Protein 3O27 (pdb70)

Secondary structure (DSSP, 8-state):
------EE--EE----EEEEE-HHHHHHTT--TT--EEEEEEEETTEEEEEEEE-GGG--/-------B--B--EEEEE-HHHHHHTT--TT--EEEEEEEETTEEEEEEEE-SS---

Organism: Saccharolobus islandicus (NCBI:txid43080)

Sequence (117 aa):
GIRKLVVLNPRAYHTTFYLLIPKDIAEALDIKPDDTFILNMEQKDGDIVLSYKRVKELKIGIRKLVVLNPRATFYLLIPKDIAEALDIKPDDTFILNMEQKDGDIVLSYKRVKELKI

Solvent-accessible surface area: 8340 Å² total; per-residue (Å²): 136,165,184,207,73,43,49,20,62,8,151,50,206,234,75,50,18,24,0,44,1,14,171,102,19,10,139,81,40,79,8,96,73,68,2,3,0,34,19,74,115,94,107,113,121,54,17,28,12,0,8,0,48,32,30,159,156,61,71,214,139,168,193,197,91,77,58,10,68,4,140,96,105,47,31,0,53,1,17,173,107,28,10,138,73,36,80,13,96,74,104,18,12,0,15,6,44,100,91,132,120,117,79,30,8,10,0,6,0,41,45,27,154,169,88,171,158

Structure (mmCIF, N/CA/C/O backbone):
data_3O27
#
_entry.id   3O27
#
_cell.length_a   107.720
_cell.length_b   107.720
_cell.length_c   107.720
_cell.angle_alpha   90.00
_cell.angle_beta   90.00
_cell.angle_gamma   90.00
#
_symmetry.space_group_name_H-M   'I 2 3'
#
loop_
_entity.id
_entity.type
_entity.pdbx_description
1 polymer 'Putative uncharacterized protein'
2 water water
#
loop_
_atom_site.group_PDB
_atom_site.id
_atom_site.type_symbol
_atom_site.label_atom_id
_atom_site.label_alt_id
_atom_site.label_comp_id
_atom_site.label_asym_id
_atom_site.label_entity_id
_atom_site.label_seq_id
_atom_site.pdbx_PDB_ins_code
_atom_site.Cartn_x
_atom_site.Cartn_y
_atom_site.Cartn_z
_atom_site.occupancy
_atom_site.B_iso_or_equiv
_atom_site.auth_seq_id
_atom_site.auth_comp_id
_atom_site.auth_asym_id
_atom_site.auth_atom_id
_atom_site.pdbx_PDB_model_num
ATOM 1 N N . GLY A 1 4 ? 31.966 -3.385 21.139 1.00 41.17 4 GLY A N 1
ATOM 2 C CA . GLY A 1 4 ? 33.118 -4.083 21.812 1.00 41.60 4 GLY A CA 1
ATOM 3 C C . GLY A 1 4 ? 34.207 -3.156 22.343 1.00 40.26 4 GLY A C 1
ATOM 4 O O . GLY A 1 4 ? 35.373 -3.532 22.507 1.00 41.41 4 GLY A O 1
ATOM 5 N N . ILE A 1 5 ? 33.830 -1.920 22.615 1.00 39.16 5 ILE A N 1
ATOM 6 C CA . ILE A 1 5 ? 34.794 -0.959 23.114 1.00 39.11 5 ILE A CA 1
ATOM 7 C C . ILE A 1 5 ? 34.109 0.121 23.947 1.00 39.18 5 ILE A C 1
ATOM 8 O O . ILE A 1 5 ? 32.947 0.447 23.706 1.00 40.79 5 ILE A O 1
ATOM 13 N N . ARG A 1 6 ? 34.836 0.648 24.931 1.00 37.41 6 ARG A N 1
ATOM 14 C CA . ARG A 1 6 ? 34.354 1.704 25.819 1.00 37.07 6 ARG A CA 1
ATOM 15 C C . ARG A 1 6 ? 35.513 2.496 26.392 1.00 36.78 6 ARG A C 1
ATOM 16 O O . ARG A 1 6 ? 36.621 1.985 26.555 1.00 37.42 6 ARG A O 1
ATOM 24 N N . LYS A 1 7 ? 35.262 3.764 26.668 1.00 37.02 7 LYS A N 1
ATOM 25 C CA . LYS A 1 7 ? 36.286 4.608 27.238 1.00 37.91 7 LYS A CA 1
ATOM 26 C C . LYS A 1 7 ? 36.130 4.544 28.745 1.00 37.38 7 LYS A C 1
ATOM 27 O O . LYS A 1 7 ? 35.013 4.499 29.268 1.00 37.19 7 LYS A O 1
ATOM 33 N N . LEU A 1 8 ? 37.264 4.511 29.433 1.00 36.69 8 LEU A N 1
ATOM 34 C CA . LEU A 1 8 ? 37.302 4.445 30.883 1.00 35.79 8 LEU A CA 1
ATOM 35 C C . LEU A 1 8 ? 38.269 5.504 31.362 1.00 35.33 8 LEU A C 1
ATOM 36 O O . LEU A 1 8 ? 39.365 5.642 30.828 1.00 36.17 8 LEU A O 1
ATOM 41 N N . VAL A 1 9 ? 37.877 6.261 32.370 1.00 35.49 9 VAL A N 1
ATOM 42 C CA . VAL A 1 9 ? 38.758 7.304 32.856 1.00 36.44 9 VAL A CA 1
ATOM 43 C C . VAL A 1 9 ? 39.510 6.884 34.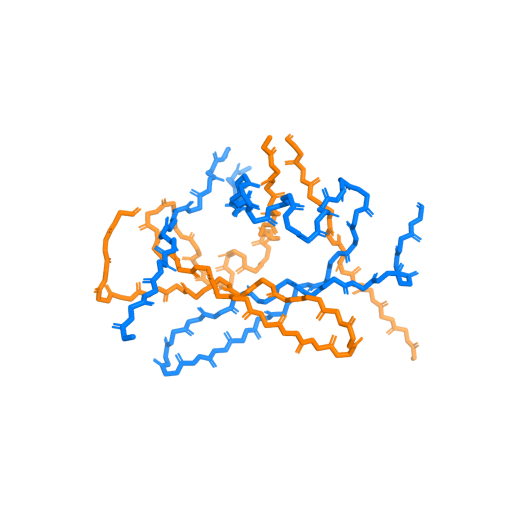107 1.00 37.84 9 VAL A C 1
ATOM 44 O O . VAL A 1 9 ? 38.932 6.339 35.047 1.00 37.08 9 VAL A O 1
ATOM 48 N N . VAL A 1 10 ? 40.812 7.133 34.105 1.00 39.51 10 VAL A N 1
ATOM 49 C CA . VAL A 1 10 ? 41.647 6.777 35.240 1.00 42.15 10 VAL A CA 1
ATOM 50 C C . VAL A 1 10 ? 41.988 8.053 35.986 1.00 42.41 10 VAL A C 1
ATOM 51 O O . VAL A 1 10 ? 42.125 9.105 35.368 1.00 44.26 10 VAL A O 1
ATOM 55 N N . LEU A 1 11 ? 42.139 7.970 37.305 1.00 41.24 11 LEU A N 1
ATOM 56 C CA . LEU A 1 11 ? 42.426 9.172 38.084 1.00 41.49 11 LEU A CA 1
ATOM 57 C C . LEU A 1 11 ? 43.342 8.965 39.267 1.00 42.06 11 LEU A C 1
ATOM 58 O O . LEU A 1 11 ? 43.652 7.845 39.641 1.00 43.92 11 LEU A O 1
ATOM 63 N N . ASN A 1 12 ? 43.744 10.081 39.860 1.00 42.73 12 ASN A N 1
ATOM 64 C CA . ASN A 1 12 ? 44.563 10.097 41.055 1.00 43.03 12 ASN A CA 1
ATOM 65 C C . ASN A 1 12 ? 43.865 11.094 41.950 1.00 43.05 12 ASN A C 1
ATOM 66 O O . ASN A 1 12 ? 43.279 12.063 41.470 1.00 43.16 12 ASN A O 1
ATOM 71 N N . PRO A 1 13 ? 43.898 10.868 43.264 1.00 42.71 13 PRO A N 1
ATOM 72 C CA . PRO A 1 13 ? 43.233 11.828 44.144 1.00 42.39 13 PRO A CA 1
ATOM 73 C C . PRO A 1 13 ? 43.951 13.171 44.028 1.00 42.47 13 PRO A C 1
ATOM 74 O O . PRO A 1 13 ? 45.137 13.211 43.726 1.00 42.40 13 PRO A O 1
ATOM 78 N N . ARG A 1 14 ? 43.234 14.264 44.256 1.00 43.68 14 ARG A N 1
ATOM 79 C CA . ARG A 1 14 ? 43.819 15.599 44.184 1.00 43.75 14 ARG A CA 1
ATOM 80 C C . ARG A 1 14 ? 44.100 16.031 45.625 1.00 44.86 14 ARG A C 1
ATOM 81 O O . ARG A 1 14 ? 43.174 16.218 46.406 1.00 46.52 14 ARG A O 1
ATOM 89 N N . ALA A 1 15 ? 45.370 16.168 45.990 1.00 45.99 15 ALA A N 1
ATOM 90 C CA . ALA A 1 15 ? 45.717 16.590 47.346 1.00 47.65 15 ALA A CA 1
ATOM 91 C C . ALA A 1 15 ? 45.839 18.105 47.453 1.00 49.97 15 ALA A C 1
ATOM 92 O O . ALA A 1 15 ? 46.039 18.797 46.457 1.00 51.29 15 ALA A O 1
ATOM 94 N N . TYR A 1 16 ? 45.700 18.615 48.671 1.00 52.20 16 TYR A N 1
ATOM 95 C CA . TYR A 1 16 ? 45.829 20.045 48.940 1.00 53.53 16 TYR A CA 1
ATOM 96 C C . TYR A 1 16 ? 46.458 20.154 50.316 1.00 54.45 16 TYR A C 1
ATOM 97 O O . TYR A 1 16 ? 46.557 19.151 51.020 1.00 56.51 16 TYR A O 1
ATOM 106 N N . HIS A 1 22 ? 46.019 19.394 57.534 1.00 64.60 22 HIS A N 1
ATOM 107 C CA . HIS A 1 22 ? 46.711 18.227 57.001 1.00 64.91 22 HIS A CA 1
ATOM 108 C C . HIS A 1 22 ? 46.460 18.116 55.502 1.00 65.41 22 HIS A C 1
ATOM 109 O O . HIS A 1 22 ? 46.352 19.134 54.814 1.00 66.21 22 HIS A O 1
ATOM 116 N N . THR A 1 23 ? 46.368 16.892 54.988 1.00 64.49 23 THR A N 1
ATOM 117 C CA . THR A 1 23 ? 46.136 16.714 53.557 1.00 63.28 23 THR A CA 1
ATOM 118 C C . THR A 1 23 ? 44.722 16.284 53.207 1.00 61.19 23 THR A C 1
ATOM 119 O O . THR A 1 23 ? 44.233 15.253 53.662 1.00 61.18 23 THR A O 1
ATOM 123 N N . THR A 1 24 ? 44.079 17.093 52.377 1.00 58.59 24 THR A N 1
ATOM 124 C CA . THR A 1 24 ? 42.720 16.842 51.938 1.00 54.97 24 THR A CA 1
ATOM 125 C C . THR A 1 24 ? 42.734 16.239 50.543 1.00 53.09 24 THR A C 1
ATOM 126 O O . THR A 1 24 ? 43.498 16.668 49.678 1.00 52.99 24 THR A O 1
ATOM 130 N N . PHE A 1 25 ? 41.886 15.244 50.324 1.00 49.70 25 PHE A N 1
ATOM 131 C CA . PHE A 1 25 ? 41.836 14.606 49.031 1.00 47.56 25 PHE A CA 1
ATOM 132 C C . PHE A 1 25 ? 40.499 14.774 48.342 1.00 45.99 25 PHE A C 1
ATOM 133 O O . PHE A 1 25 ? 39.444 14.787 48.978 1.00 46.44 25 PHE A O 1
ATOM 141 N N . TYR A 1 26 ? 40.565 14.901 47.023 1.00 43.71 26 TYR A N 1
ATOM 142 C CA . TYR A 1 26 ? 39.384 15.063 46.205 1.00 41.83 26 TYR A CA 1
ATOM 143 C C . TYR A 1 26 ? 39.439 14.137 45.007 1.00 41.89 26 TYR A C 1
ATOM 144 O O . TYR A 1 26 ? 40.481 13.582 44.682 1.00 41.99 26 TYR A O 1
ATOM 153 N N . LEU A 1 27 ? 38.302 13.975 44.348 1.00 39.45 27 LEU A N 1
ATOM 154 C CA . LEU A 1 27 ? 38.211 13.118 43.184 1.00 37.64 27 LEU A CA 1
ATOM 155 C C . LEU A 1 27 ? 37.495 13.929 42.146 1.00 39.05 27 LEU A C 1
ATOM 156 O O . LEU A 1 27 ? 36.428 14.469 42.405 1.00 40.22 27 LEU A O 1
ATOM 161 N N . LEU A 1 28 ? 38.117 14.044 40.981 1.00 39.24 28 LEU A N 1
ATOM 162 C CA . LEU A 1 28 ? 37.565 14.806 39.886 1.00 37.78 28 LEU A CA 1
ATOM 163 C C . LEU A 1 28 ? 36.321 14.175 39.295 1.00 38.63 28 LEU A C 1
ATOM 164 O O . LEU A 1 28 ? 36.139 12.954 39.317 1.00 37.86 28 LEU A O 1
ATOM 169 N N . ILE A 1 29 ? 35.455 15.039 38.788 1.00 38.02 29 ILE A N 1
ATOM 170 C CA . ILE A 1 29 ? 34.253 14.615 38.110 1.00 39.10 29 ILE A CA 1
ATOM 171 C C . ILE A 1 29 ? 34.530 15.120 36.690 1.00 41.35 29 ILE A C 1
ATOM 172 O O . ILE A 1 29 ? 34.486 16.324 36.426 1.00 42.69 29 ILE A O 1
ATOM 177 N N . PRO A 1 30 ? 34.851 14.208 35.765 1.00 42.03 30 PRO A N 1
ATOM 178 C CA . PRO A 1 30 ? 35.145 14.529 34.369 1.00 41.78 30 PRO A CA 1
ATOM 179 C C . PRO A 1 30 ? 34.204 15.560 33.741 1.00 42.36 30 PRO A C 1
ATOM 180 O O . PRO A 1 30 ? 32.979 15.514 33.916 1.00 42.22 30 PRO A O 1
ATOM 184 N N . LYS A 1 31 ? 34.807 16.489 33.007 1.00 43.40 31 LYS A N 1
ATOM 185 C CA . LYS A 1 31 ? 34.093 17.552 32.316 1.00 44.07 31 LYS A CA 1
ATOM 186 C C . LYS A 1 31 ? 32.872 16.979 31.607 1.00 45.27 31 LYS A C 1
ATOM 187 O O . LYS A 1 31 ? 31.738 17.212 32.021 1.00 45.68 31 LYS A O 1
ATOM 193 N N . ASP A 1 32 ? 33.118 16.215 30.549 1.00 46.54 32 ASP A N 1
ATOM 194 C CA . ASP A 1 32 ? 32.057 15.616 29.750 1.00 48.14 32 ASP A CA 1
ATOM 195 C C . ASP A 1 32 ? 30.993 14.906 30.571 1.00 48.82 32 ASP A C 1
ATOM 196 O O . ASP A 1 32 ? 29.801 15.016 30.281 1.00 49.45 32 ASP A O 1
ATOM 201 N N . ILE A 1 33 ? 31.414 14.176 31.595 1.00 47.99 33 ILE A N 1
ATOM 202 C CA . ILE A 1 33 ? 30.457 13.453 32.420 1.00 47.27 33 ILE A CA 1
ATOM 203 C C . ILE A 1 33 ? 29.588 14.403 33.229 1.00 46.88 33 ILE A C 1
ATOM 204 O O . ILE A 1 33 ? 28.374 14.226 33.322 1.00 46.28 33 ILE A O 1
ATOM 209 N N . ALA A 1 34 ? 30.209 15.425 33.800 1.00 47.08 34 ALA A N 1
ATOM 210 C CA . ALA A 1 34 ? 29.470 16.386 34.599 1.00 48.14 34 ALA A CA 1
ATOM 211 C C . ALA A 1 34 ? 28.368 17.023 33.771 1.00 49.62 34 ALA A C 1
ATOM 212 O O . ALA A 1 34 ? 27.305 17.366 34.288 1.00 49.95 34 ALA A O 1
ATOM 214 N N . GLU A 1 35 ? 28.622 17.175 32.477 1.00 51.77 35 GLU A N 1
ATOM 215 C CA . GLU A 1 35 ? 27.653 17.786 31.578 1.00 52.92 35 GLU A CA 1
ATOM 216 C C . GLU A 1 35 ? 26.505 16.826 31.273 1.00 53.96 35 GLU A C 1
ATOM 217 O O . GLU A 1 35 ? 25.351 17.231 31.136 1.00 53.84 35 GLU A O 1
ATOM 223 N N . ALA A 1 36 ? 26.824 15.545 31.185 1.00 55.28 36 ALA A N 1
ATOM 224 C CA . ALA A 1 36 ? 25.815 14.548 30.886 1.00 57.34 36 ALA A CA 1
ATOM 225 C C . ALA A 1 36 ? 24.765 14.437 31.985 1.00 59.55 36 ALA A C 1
ATOM 226 O O . ALA A 1 36 ? 23.562 14.421 31.715 1.00 60.83 36 ALA A O 1
ATOM 228 N N . LEU A 1 37 ? 25.227 14.356 33.227 1.00 60.62 37 LEU A N 1
ATOM 229 C CA . LEU A 1 37 ? 24.331 14.219 34.364 1.00 61.25 37 LEU A CA 1
ATOM 230 C C . LEU A 1 37 ? 24.016 15.587 34.961 1.00 61.65 37 LEU A C 1
ATOM 231 O O . LEU A 1 37 ? 23.434 15.698 36.043 1.00 61.51 37 LEU A O 1
ATOM 236 N N . ASP A 1 38 ? 24.398 16.625 34.229 1.00 61.45 38 ASP A N 1
ATOM 237 C CA . ASP A 1 38 ? 24.203 17.998 34.667 1.00 61.29 38 ASP A CA 1
ATOM 238 C C . ASP A 1 38 ? 24.437 18.106 36.162 1.00 59.66 38 ASP A C 1
ATOM 239 O O . ASP A 1 38 ? 23.505 18.261 36.946 1.00 59.60 38 ASP A O 1
ATOM 244 N N . ILE A 1 39 ? 25.702 17.989 36.541 1.00 58.03 39 ILE A N 1
ATOM 245 C CA . ILE A 1 39 ? 26.098 18.095 37.930 1.00 56.47 39 ILE A CA 1
ATOM 246 C C . ILE A 1 39 ? 26.143 19.567 38.284 1.00 55.17 39 ILE A C 1
ATOM 247 O O . ILE A 1 39 ? 26.802 20.354 37.616 1.00 56.57 39 ILE A O 1
ATOM 252 N N . LYS A 1 40 ? 25.429 19.932 39.337 1.00 54.00 40 LYS A N 1
ATOM 253 C CA . LYS A 1 40 ? 25.403 21.303 39.806 1.00 51.69 40 LYS A CA 1
ATOM 254 C C . LYS A 1 40 ? 26.073 21.273 41.174 1.00 51.53 40 LYS A C 1
ATOM 255 O O . LYS A 1 40 ? 25.893 20.332 41.943 1.00 49.58 40 LYS A O 1
ATOM 261 N N . PRO A 1 41 ? 26.858 22.306 41.493 1.00 52.96 41 PRO A N 1
ATOM 262 C CA . PRO A 1 41 ? 27.575 22.422 42.768 1.00 53.92 41 PRO A CA 1
ATOM 263 C C . PRO A 1 41 ? 26.687 22.251 43.992 1.00 53.98 41 PRO A C 1
ATOM 264 O O . PRO A 1 41 ? 27.174 22.008 45.096 1.00 54.89 41 PRO A O 1
ATOM 268 N N . ASP A 1 42 ? 25.383 22.387 43.801 1.00 53.61 42 ASP A N 1
ATOM 269 C CA . ASP A 1 42 ? 24.462 22.228 44.912 1.00 54.43 42 ASP A CA 1
ATOM 270 C C . ASP A 1 42 ? 23.957 20.783 44.975 1.00 53.55 42 ASP A C 1
ATOM 271 O O . ASP A 1 42 ? 23.154 20.427 45.841 1.00 53.20 42 ASP A O 1
ATOM 276 N N . ASP A 1 43 ? 24.432 19.943 44.059 1.00 51.83 43 ASP A N 1
ATOM 277 C CA . ASP A 1 43 ? 24.012 18.552 44.073 1.00 50.04 43 ASP A CA 1
ATOM 278 C C . ASP A 1 43 ? 24.462 17.946 45.386 1.00 48.52 43 ASP A C 1
ATOM 279 O O . ASP A 1 43 ? 25.529 18.272 45.899 1.00 49.68 43 ASP A O 1
ATOM 284 N N . THR A 1 44 ? 23.639 17.065 45.931 1.00 46.45 44 THR A N 1
ATOM 285 C CA . THR A 1 44 ? 23.929 16.444 47.208 1.00 44.26 44 THR A CA 1
ATOM 286 C C . THR A 1 44 ? 24.249 14.960 47.073 1.00 41.69 44 THR A C 1
ATOM 287 O O . THR A 1 44 ? 23.460 14.188 46.526 1.00 40.74 44 THR A O 1
ATOM 291 N N . PHE A 1 45 ? 25.404 14.557 47.585 1.00 39.43 45 PHE A N 1
ATOM 292 C CA . PHE A 1 45 ? 25.798 13.157 47.504 1.00 38.31 45 PHE A CA 1
ATOM 293 C C . PHE A 1 45 ? 26.129 12.546 48.843 1.00 37.11 45 PHE A C 1
ATOM 294 O O . PHE A 1 45 ? 26.690 13.214 49.709 1.00 37.55 45 PHE A O 1
ATOM 302 N N . ILE A 1 46 ? 25.786 11.271 49.008 1.00 34.46 46 ILE A N 1
ATOM 303 C CA . ILE A 1 46 ? 26.159 10.556 50.222 1.00 35.36 46 ILE A CA 1
ATOM 304 C C . ILE A 1 46 ? 27.184 9.535 49.738 1.00 33.06 46 ILE A C 1
ATOM 305 O O . ILE A 1 46 ? 27.014 8.923 48.688 1.00 30.81 46 ILE A O 1
ATOM 310 N N . LEU A 1 47 ? 28.260 9.380 50.494 1.00 32.44 47 LEU A N 1
ATOM 311 C CA . LEU A 1 47 ? 29.324 8.473 50.124 1.00 31.54 47 LEU A CA 1
ATOM 312 C C . LEU A 1 47 ? 29.300 7.191 50.907 1.00 30.93 47 LEU A C 1
ATOM 313 O O . LEU A 1 47 ? 29.143 7.205 52.117 1.00 32.54 47 LEU A O 1
ATOM 318 N N . ASN A 1 48 ? 29.444 6.072 50.211 1.00 33.05 48 ASN A N 1
ATOM 319 C CA . ASN A 1 48 ? 29.475 4.781 50.879 1.00 35.65 48 ASN A CA 1
ATOM 320 C C . ASN A 1 48 ? 30.736 4.028 50.530 1.00 35.22 48 ASN A C 1
ATOM 321 O O . ASN A 1 48 ? 31.172 4.036 49.374 1.00 34.48 48 ASN A O 1
ATOM 326 N N . MET A 1 49 ? 31.338 3.417 51.547 1.00 33.72 49 MET A N 1
ATOM 327 C CA . MET A 1 49 ? 32.534 2.621 51.351 1.00 32.97 49 MET A CA 1
ATOM 328 C C . MET A 1 49 ? 32.069 1.250 50.927 1.00 32.55 49 MET A C 1
ATOM 329 O O . MET A 1 49 ? 31.295 0.606 51.642 1.00 32.35 49 MET A O 1
ATOM 334 N N . GLU A 1 50 ? 32.541 0.794 49.778 1.00 33.19 50 GLU A N 1
ATOM 335 C CA . GLU A 1 50 ? 32.168 -0.526 49.306 1.00 35.34 50 GLU A CA 1
ATOM 336 C C . GLU A 1 50 ? 33.412 -1.220 48.817 1.00 33.17 50 GLU A C 1
ATOM 337 O O . GLU A 1 50 ? 34.481 -0.625 48.774 1.00 34.06 50 GLU A O 1
ATOM 343 N N . GLN A 1 51 ? 33.278 -2.481 48.440 1.00 32.96 51 GLN A N 1
ATOM 344 C CA . GLN A 1 51 ? 34.428 -3.224 47.970 1.00 31.12 51 GLN A CA 1
ATOM 345 C C . GLN A 1 51 ? 34.053 -4.246 46.913 1.00 30.61 51 GLN A C 1
ATOM 346 O O . GLN A 1 51 ? 32.949 -4.776 46.912 1.00 31.25 51 GLN A O 1
ATOM 352 N N . LYS A 1 52 ? 34.991 -4.506 46.012 1.00 31.61 52 LYS A N 1
ATOM 353 C CA . LYS A 1 52 ? 34.815 -5.459 44.924 1.00 30.56 52 LYS A CA 1
ATOM 354 C C . LYS A 1 52 ? 36.144 -6.166 44.720 1.00 30.55 52 LYS A C 1
ATOM 355 O O . LYS A 1 52 ? 37.163 -5.512 44.579 1.00 29.34 52 LYS A O 1
ATOM 361 N N . ASP A 1 53 ? 36.129 -7.495 44.708 1.00 32.60 53 ASP A N 1
ATOM 362 C CA . ASP A 1 53 ? 37.344 -8.295 44.513 1.00 33.83 53 ASP A CA 1
ATOM 363 C C . ASP A 1 53 ? 38.575 -7.685 45.166 1.00 34.60 53 ASP A C 1
ATOM 364 O O . ASP A 1 53 ? 39.582 -7.484 44.497 1.00 35.85 53 ASP A O 1
ATOM 369 N N . GLY A 1 54 ? 38.498 -7.375 46.455 1.00 34.00 54 GLY A N 1
ATOM 370 C CA . GLY A 1 54 ? 39.642 -6.813 47.149 1.00 32.11 54 GLY A CA 1
ATOM 371 C C . GLY A 1 54 ? 39.978 -5.377 46.798 1.00 33.01 54 GLY A C 1
ATOM 372 O O . GLY A 1 54 ? 40.929 -4.826 47.343 1.00 33.68 54 GLY A O 1
ATOM 373 N N . ASP A 1 55 ? 39.217 -4.769 45.892 1.00 32.90 55 ASP A N 1
ATOM 374 C CA . ASP A 1 55 ? 39.447 -3.379 45.492 1.00 32.95 55 ASP A CA 1
ATOM 375 C C . ASP A 1 55 ? 38.424 -2.453 46.148 1.00 32.64 55 ASP A C 1
ATOM 376 O O . ASP A 1 55 ? 37.221 -2.586 45.907 1.00 33.29 55 ASP A O 1
ATOM 381 N N . ILE A 1 56 ? 38.890 -1.507 46.960 1.00 29.57 56 ILE A N 1
ATOM 382 C CA . ILE A 1 56 ? 37.968 -0.600 47.626 1.00 27.30 56 ILE A CA 1
ATOM 383 C C . ILE A 1 56 ? 37.260 0.310 46.640 1.00 26.43 56 ILE A C 1
ATOM 384 O O . ILE A 1 56 ? 37.843 0.739 45.640 1.00 28.10 56 ILE A O 1
ATOM 389 N N . VAL A 1 57 ? 35.998 0.603 46.938 1.00 25.44 57 VAL A N 1
ATOM 390 C CA . VAL A 1 57 ? 35.182 1.461 46.093 1.00 25.12 57 VAL A CA 1
ATOM 391 C C . VAL A 1 57 ? 34.530 2.571 46.903 1.00 24.27 57 VAL A C 1
ATOM 392 O O . VAL A 1 57 ? 34.054 2.335 48.004 1.00 25.44 57 VAL A O 1
ATOM 396 N N . LEU A 1 58 ? 34.516 3.777 46.352 1.00 21.85 58 LEU A N 1
ATOM 397 C CA . LEU A 1 58 ? 33.890 4.915 46.998 1.00 20.94 58 LEU A CA 1
ATOM 398 C C . LEU A 1 58 ? 32.717 5.325 46.101 1.00 23.11 58 LEU A C 1
ATOM 399 O O . LEU A 1 58 ? 32.912 5.980 45.065 1.00 21.80 58 LEU A O 1
ATOM 404 N N . SER A 1 59 ? 31.503 4.919 46.483 1.00 22.92 59 SER A N 1
ATOM 405 C CA . SER A 1 59 ? 30.321 5.244 45.694 1.00 24.88 59 SER A CA 1
ATOM 406 C C . SER A 1 59 ? 29.665 6.529 46.165 1.00 25.50 59 SER A C 1
ATOM 407 O O . SER A 1 59 ? 29.214 6.634 47.305 1.00 24.16 59 SER A O 1
ATOM 410 N N . TYR A 1 60 ? 29.611 7.513 45.282 1.00 26.64 60 TYR A N 1
ATOM 411 C CA . TYR A 1 60 ? 28.974 8.762 45.629 1.00 26.43 60 TYR A CA 1
ATOM 412 C C . TYR A 1 60 ? 27.590 8.761 45.019 1.00 26.22 60 TYR A C 1
ATOM 413 O O . TYR A 1 60 ? 27.444 8.958 43.821 1.00 26.78 60 TYR A O 1
ATOM 422 N N . LYS A 1 61 ? 26.576 8.517 45.841 1.00 26.88 61 LYS A N 1
ATOM 423 C CA . LYS A 1 61 ? 25.199 8.488 45.360 1.00 29.01 61 LYS A CA 1
ATOM 424 C C . LYS A 1 61 ? 24.552 9.874 45.439 1.00 29.97 61 LYS A C 1
ATOM 425 O O . LYS A 1 61 ? 24.657 10.569 46.448 1.00 31.49 61 LYS A O 1
ATOM 431 N N . ARG A 1 62 ? 23.890 10.278 44.365 1.00 31.40 62 ARG A N 1
ATOM 432 C CA . ARG A 1 62 ? 23.228 11.577 44.326 1.00 32.98 62 ARG A CA 1
ATOM 433 C C . ARG A 1 62 ? 21.797 11.453 44.827 1.0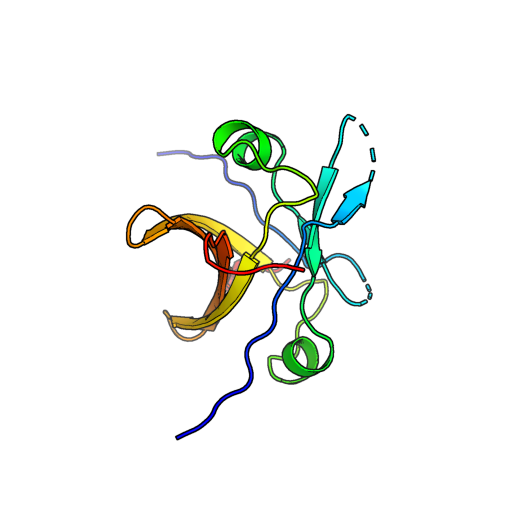0 32.79 62 ARG A C 1
ATOM 434 O O . ARG A 1 62 ? 21.000 10.724 44.244 1.00 31.65 62 ARG A O 1
ATOM 442 N N . VAL A 1 63 ? 21.472 12.157 45.906 1.00 34.45 63 VAL A N 1
ATOM 443 C CA . VAL A 1 63 ? 20.116 12.102 46.450 1.00 34.13 63 VAL A CA 1
ATOM 444 C C . VAL A 1 63 ? 19.509 13.493 46.460 1.00 33.93 63 VAL A C 1
ATOM 445 O O . VAL A 1 63 ? 19.866 14.325 47.291 1.00 33.77 63 VAL A O 1
ATOM 449 N N . LYS A 1 64 ? 18.589 13.735 45.535 1.00 33.06 64 LYS A N 1
ATOM 450 C CA . LYS A 1 64 ? 17.947 15.037 45.414 1.00 35.14 64 LYS A CA 1
ATOM 451 C C . LYS A 1 64 ? 17.275 15.559 46.701 1.00 36.06 64 LYS A C 1
ATOM 452 O O . LYS A 1 64 ? 17.380 16.748 47.015 1.00 36.57 64 LYS A O 1
ATOM 458 N N . GLU A 1 65 ? 16.601 14.687 47.449 1.00 35.36 65 GLU A N 1
ATOM 459 C CA . GLU A 1 65 ? 15.929 15.117 48.675 1.00 35.80 65 GLU A CA 1
ATOM 460 C C . GLU A 1 65 ? 16.847 15.901 49.597 1.00 36.01 65 GLU A C 1
ATOM 461 O O . GLU A 1 65 ? 16.384 16.726 50.389 1.00 37.49 65 GLU A O 1
ATOM 467 N N . LEU A 1 66 ? 18.143 15.637 49.512 1.00 33.80 66 LEU A N 1
ATOM 468 C CA . LEU A 1 66 ? 19.074 16.285 50.414 1.00 33.81 66 LEU A CA 1
ATOM 469 C C . LEU A 1 66 ? 19.514 17.685 50.018 1.00 34.35 66 LEU A C 1
ATOM 470 O O . LEU A 1 66 ? 20.254 18.343 50.760 1.00 34.11 66 LEU A O 1
ATOM 475 N N . LYS A 1 67 ? 19.063 18.153 48.861 1.00 33.76 67 LYS A N 1
ATOM 476 C CA . LYS A 1 67 ? 19.424 19.497 48.432 1.00 35.57 67 LYS A CA 1
ATOM 477 C C . LYS A 1 67 ? 18.807 20.558 49.331 1.00 35.90 67 LYS A C 1
ATOM 478 O O . LYS A 1 67 ? 17.700 20.393 49.830 1.00 36.38 67 LYS A O 1
ATOM 484 N N . ILE A 1 68 ? 19.535 21.649 49.532 1.00 37.30 68 ILE A N 1
ATOM 485 C CA . ILE A 1 68 ? 19.064 22.754 50.353 1.00 37.37 68 ILE A CA 1
ATOM 486 C C . ILE A 1 68 ? 19.350 24.076 49.666 1.00 39.38 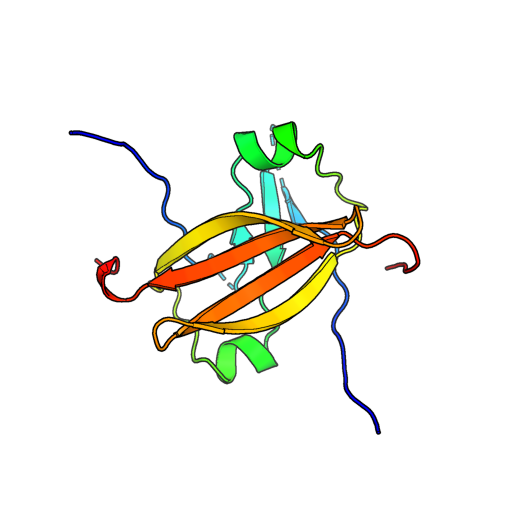68 ILE A C 1
ATOM 487 O O . ILE A 1 68 ? 19.511 24.070 48.428 1.00 40.69 68 ILE A O 1
ATOM 493 N N . GLY B 1 4 ? 17.114 6.648 68.060 1.00 68.64 4 GLY B N 1
ATOM 494 C CA . GLY B 1 4 ? 16.587 6.864 66.681 1.00 69.08 4 GLY B CA 1
ATOM 495 C C . GLY B 1 4 ? 17.189 8.085 66.014 1.00 69.92 4 GLY B C 1
ATOM 496 O O . GLY B 1 4 ? 16.566 8.696 65.146 1.00 71.39 4 GLY B O 1
ATOM 497 N N . ILE B 1 5 ? 18.405 8.443 66.418 1.00 69.79 5 ILE B N 1
ATOM 498 C CA . ILE B 1 5 ? 19.093 9.601 65.856 1.00 69.18 5 ILE B CA 1
ATOM 499 C C . ILE B 1 5 ? 20.405 9.190 65.195 1.00 68.77 5 ILE B C 1
ATOM 500 O O . ILE B 1 5 ? 20.966 8.135 65.500 1.00 68.90 5 ILE B O 1
ATOM 505 N N . ARG B 1 6 ? 20.895 10.035 64.292 1.00 67.48 6 ARG B N 1
ATOM 506 C CA . ARG B 1 6 ? 22.127 9.749 63.570 1.00 65.12 6 ARG B CA 1
ATOM 507 C C . ARG B 1 6 ? 22.666 10.959 62.813 1.00 63.74 6 ARG B C 1
ATOM 508 O O . ARG B 1 6 ? 21.909 11.712 62.203 1.00 64.91 6 ARG B O 1
ATOM 516 N N . LYS B 1 7 ? 23.980 11.135 62.853 1.00 61.34 7 LYS B N 1
ATOM 517 C CA . LYS B 1 7 ? 24.625 12.250 62.175 1.00 60.88 7 LYS B CA 1
ATOM 518 C C . LYS B 1 7 ? 25.373 11.735 60.954 1.00 59.75 7 LYS B C 1
ATOM 519 O O . LYS B 1 7 ? 26.175 10.809 61.062 1.00 61.38 7 LYS B O 1
ATOM 525 N N . LEU B 1 8 ? 25.112 12.320 59.789 1.00 56.35 8 LEU B N 1
ATOM 526 C CA . LEU B 1 8 ? 25.792 11.868 58.596 1.00 52.71 8 LEU B CA 1
ATOM 527 C C . LEU B 1 8 ? 26.318 12.993 57.739 1.00 50.48 8 LEU B C 1
ATOM 528 O O . LEU B 1 8 ? 25.841 14.120 57.787 1.00 50.09 8 LEU B O 1
ATOM 533 N N . VAL B 1 9 ? 27.330 12.663 56.952 1.00 49.21 9 VAL B N 1
ATOM 534 C CA . VAL B 1 9 ? 27.968 13.622 56.076 1.00 46.46 9 VAL B CA 1
ATOM 535 C C . VAL B 1 9 ? 27.367 13.606 54.685 1.00 43.46 9 VAL B C 1
ATOM 536 O O . VAL B 1 9 ? 27.093 12.572 54.109 1.00 43.56 9 VAL B O 1
ATOM 540 N N . VAL B 1 10 ? 27.181 14.790 54.146 1.00 40.37 10 VAL B N 1
ATOM 541 C CA . VAL B 1 10 ? 26.615 14.957 52.827 1.00 37.55 10 VAL B CA 1
ATOM 542 C C . VAL B 1 10 ? 27.661 15.721 52.036 1.00 35.01 10 VAL B C 1
ATOM 543 O O . VAL B 1 10 ? 28.348 16.583 52.590 1.00 34.33 10 VAL B O 1
ATOM 547 N N . LEU B 1 11 ? 27.800 15.398 50.753 1.00 33.14 11 LEU B N 1
ATOM 548 C CA . LEU B 1 11 ? 28.801 16.064 49.927 1.00 32.50 11 LEU B CA 1
ATOM 549 C C . LEU B 1 11 ? 28.296 16.797 48.711 1.00 33.25 11 LEU B C 1
ATOM 550 O O . LEU B 1 11 ? 27.374 16.345 48.041 1.00 34.29 11 LEU B O 1
ATOM 555 N N . ASN B 1 12 ? 28.929 17.929 48.421 1.00 35.09 12 ASN B N 1
ATOM 556 C CA . ASN B 1 12 ? 28.575 18.744 47.262 1.00 36.62 12 ASN B CA 1
ATOM 557 C C . ASN B 1 12 ? 29.799 18.863 46.366 1.00 38.42 12 ASN B C 1
ATOM 558 O O . ASN B 1 12 ? 30.936 18.850 46.852 1.00 38.60 12 ASN B O 1
ATOM 563 N N . PRO B 1 13 ? 29.589 18.931 45.042 1.00 39.00 13 PRO B N 1
ATOM 564 C CA . PRO B 1 13 ? 30.706 19.054 44.104 1.00 40.47 13 PRO B CA 1
ATOM 565 C C . PRO B 1 13 ? 31.363 20.415 44.280 1.00 42.43 13 PRO B C 1
ATOM 566 O O . PRO B 1 13 ? 30.692 21.443 44.182 1.00 42.80 13 PRO B O 1
ATOM 570 N N . ARG B 1 14 ? 32.664 20.432 44.553 1.00 43.83 14 ARG B N 1
ATOM 571 C CA . ARG B 1 14 ? 33.337 21.703 44.729 1.00 46.02 14 ARG B CA 1
ATOM 572 C C . ARG B 1 14 ? 34.125 22.088 43.483 1.00 48.67 14 ARG B C 1
ATOM 573 O O . ARG B 1 14 ? 35.092 21.429 43.113 1.00 50.23 14 ARG B O 1
ATOM 581 N N . ALA B 1 15 ? 33.693 23.157 42.826 1.00 51.49 15 ALA B N 1
ATOM 582 C CA . ALA B 1 15 ? 34.368 23.627 41.625 1.00 52.43 15 ALA B CA 1
ATOM 583 C C . ALA B 1 15 ? 35.795 24.043 41.944 1.00 52.90 15 ALA B C 1
ATOM 584 O O . ALA B 1 15 ? 36.044 24.689 42.959 1.00 55.96 15 ALA B O 1
ATOM 586 N N . THR B 1 24 ? 35.463 22.975 36.615 1.00 57.97 24 THR B N 1
ATOM 587 C CA . THR B 1 24 ? 35.830 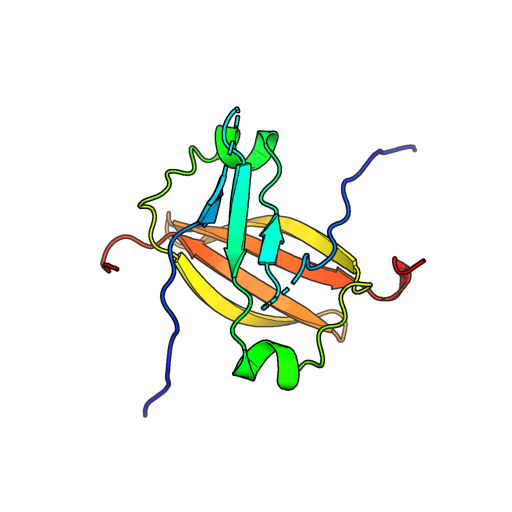21.646 37.106 1.00 59.22 24 THR B CA 1
ATOM 588 C C . THR B 1 24 ? 35.292 21.384 38.505 1.00 57.43 24 THR B C 1
ATOM 589 O O . THR B 1 24 ? 35.499 22.179 39.422 1.00 58.29 24 THR B O 1
ATOM 593 N N . PHE B 1 25 ? 34.616 20.255 38.674 1.00 55.17 25 PHE B N 1
ATOM 594 C CA . PHE B 1 25 ? 34.069 19.913 39.974 1.00 52.78 25 PHE B CA 1
ATOM 595 C C . PHE B 1 25 ? 34.791 18.712 40.563 1.00 50.67 25 PHE B C 1
ATOM 596 O O . PHE B 1 25 ? 35.171 17.785 39.853 1.00 51.11 25 PHE B O 1
ATOM 604 N N . TYR B 1 26 ? 34.985 18.744 41.871 1.00 47.83 26 TYR B N 1
ATOM 605 C CA . TYR B 1 26 ? 35.630 17.649 42.571 1.00 45.22 26 TYR B CA 1
ATOM 606 C C . TYR B 1 26 ? 34.742 17.222 43.736 1.00 43.38 26 TYR B C 1
ATOM 607 O O . TYR B 1 26 ? 33.890 17.986 44.193 1.00 42.41 26 TYR B O 1
ATOM 616 N N . LEU B 1 27 ? 34.934 15.992 44.197 1.00 39.43 27 LEU B N 1
ATOM 617 C CA . LEU B 1 27 ? 34.191 15.477 45.330 1.00 36.22 27 LEU B CA 1
ATOM 618 C C . LEU B 1 27 ? 35.215 15.202 46.399 1.00 36.61 27 LEU B C 1
ATOM 619 O O . LEU B 1 27 ? 36.280 14.671 46.117 1.00 37.90 27 LEU B O 1
ATOM 624 N N . LEU B 1 28 ? 34.889 15.572 47.627 1.00 37.05 28 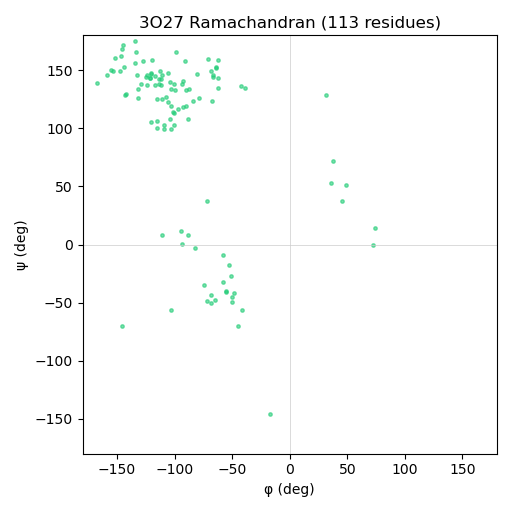LEU B N 1
ATOM 625 C CA . LEU B 1 28 ? 35.784 15.384 48.753 1.00 37.38 28 LEU B CA 1
ATOM 626 C C . LEU B 1 28 ? 35.779 13.978 49.316 1.00 38.52 28 LEU B C 1
ATOM 627 O O . LEU B 1 28 ? 34.752 13.301 49.308 1.00 38.83 28 LEU B O 1
ATOM 632 N N . ILE B 1 29 ? 36.937 13.548 49.811 1.00 38.67 29 ILE B N 1
ATOM 633 C CA . ILE B 1 29 ? 37.055 12.250 50.461 1.00 38.62 29 ILE B CA 1
ATOM 634 C C . ILE B 1 29 ? 37.256 12.588 51.932 1.00 38.30 29 ILE B C 1
ATOM 635 O O . ILE B 1 29 ? 38.360 12.937 52.348 1.00 41.01 29 ILE B O 1
ATOM 640 N N . PRO B 1 30 ? 36.194 12.506 52.732 1.00 36.00 30 PRO B N 1
ATOM 641 C CA . PRO B 1 30 ? 36.261 12.805 54.162 1.00 35.85 30 PRO B CA 1
ATOM 642 C C . PRO B 1 30 ? 37.549 12.315 54.831 1.00 36.58 30 PRO B C 1
ATOM 643 O O . PRO B 1 30 ? 37.989 11.185 54.614 1.00 36.67 30 PRO B O 1
ATOM 647 N N . LYS B 1 31 ? 38.145 13.176 55.649 1.00 36.52 31 LYS B N 1
ATOM 648 C CA . LYS B 1 31 ? 39.375 12.837 56.343 1.00 35.76 31 LYS B CA 1
ATOM 649 C C . LYS B 1 31 ? 39.319 11.412 56.867 1.00 35.51 31 LYS B C 1
ATOM 650 O O . LYS B 1 31 ? 40.161 10.587 56.528 1.00 37.72 31 LYS B O 1
ATOM 656 N N . ASP B 1 32 ? 38.309 11.112 57.669 1.00 35.84 32 ASP B N 1
ATOM 657 C CA . ASP B 1 32 ? 38.182 9.783 58.254 1.00 36.63 32 ASP B CA 1
ATOM 658 C C . ASP B 1 32 ? 38.170 8.608 57.301 1.00 35.07 32 ASP B C 1
ATOM 659 O O . ASP B 1 32 ? 38.759 7.571 57.595 1.00 34.96 32 ASP B O 1
ATOM 664 N N . ILE B 1 33 ? 37.497 8.751 56.169 1.00 33.37 33 ILE B N 1
ATOM 665 C CA . ILE B 1 33 ? 37.457 7.657 55.230 1.00 32.13 33 ILE B CA 1
ATOM 666 C C . ILE B 1 33 ? 38.825 7.556 54.594 1.00 32.54 33 ILE B C 1
ATOM 667 O O . ILE B 1 33 ? 39.418 6.478 54.541 1.00 31.31 33 ILE B O 1
ATOM 672 N N . ALA B 1 34 ? 39.335 8.695 54.141 1.00 33.63 34 ALA B N 1
ATOM 673 C CA . ALA B 1 34 ? 40.647 8.745 53.513 1.00 33.79 34 ALA B CA 1
ATOM 674 C C . ALA B 1 34 ? 41.669 8.047 54.398 1.00 34.43 34 ALA B C 1
ATOM 675 O O . ALA B 1 34 ? 42.472 7.237 53.923 1.00 33.17 34 ALA B O 1
ATOM 677 N N . GLU B 1 35 ? 41.623 8.338 55.692 1.00 35.53 35 GLU B N 1
ATOM 678 C CA . GLU B 1 35 ? 42.563 7.717 56.609 1.00 37.10 35 GLU B CA 1
ATOM 679 C C . GLU B 1 35 ? 42.276 6.234 56.733 1.00 37.29 35 GLU B C 1
ATOM 680 O O . GLU B 1 35 ? 43.178 5.398 56.605 1.00 38.47 35 GLU B O 1
ATOM 686 N N . ALA B 1 36 ? 41.013 5.917 56.983 1.00 35.92 36 ALA B N 1
ATOM 687 C CA . ALA B 1 36 ? 40.586 4.539 57.136 1.00 35.61 36 ALA B CA 1
ATOM 688 C C . ALA B 1 36 ? 41.082 3.663 55.978 1.00 36.06 36 ALA B C 1
ATOM 689 O O . ALA B 1 36 ? 41.661 2.597 56.189 1.00 34.77 36 ALA B O 1
ATOM 691 N N . LEU B 1 37 ? 40.862 4.126 54.754 1.00 35.72 37 LEU B N 1
ATOM 692 C CA . LEU B 1 37 ? 41.266 3.381 53.576 1.00 34.35 37 LEU B CA 1
ATOM 693 C C . LEU B 1 37 ? 42.685 3.701 53.140 1.00 35.95 37 LEU B C 1
ATOM 694 O O . LEU B 1 37 ? 43.130 3.270 52.074 1.00 36.09 37 LEU B O 1
ATOM 699 N N . ASP B 1 38 ? 43.393 4.463 53.964 1.00 36.44 38 ASP B N 1
ATOM 700 C CA . ASP B 1 38 ? 44.767 4.835 53.662 1.00 37.88 38 ASP B CA 1
ATOM 701 C C . ASP B 1 38 ? 44.960 5.377 52.250 1.00 36.82 38 ASP B C 1
ATOM 702 O O . ASP B 1 38 ? 45.824 4.925 51.505 1.00 35.42 38 ASP B O 1
ATOM 707 N N . ILE B 1 39 ? 44.141 6.351 51.886 1.00 36.30 39 ILE B N 1
ATOM 708 C CA . ILE B 1 39 ? 44.234 6.960 50.575 1.00 36.81 39 ILE B CA 1
ATOM 709 C C . ILE B 1 39 ? 45.597 7.638 50.425 1.00 39.03 39 ILE B C 1
ATOM 710 O O . ILE B 1 39 ? 46.054 8.343 51.327 1.00 39.31 39 ILE B O 1
ATOM 715 N N . LYS B 1 40 ? 46.241 7.419 49.283 1.00 40.24 40 LYS B N 1
ATOM 716 C CA . LYS B 1 40 ? 47.528 8.033 49.001 1.00 41.27 40 LYS B CA 1
ATOM 717 C C . LYS B 1 40 ? 47.355 8.786 47.691 1.00 42.24 40 LYS B C 1
ATOM 718 O O . LYS B 1 40 ? 46.616 8.346 46.805 1.00 41.91 40 LYS B O 1
ATOM 724 N N . PRO B 1 41 ? 48.036 9.934 47.550 1.00 43.16 41 PRO B N 1
ATOM 725 C CA . PRO B 1 41 ? 47.971 10.778 46.354 1.00 43.90 41 PRO B CA 1
ATOM 726 C C . PRO B 1 41 ? 48.377 10.103 45.042 1.00 44.85 41 PRO B C 1
ATOM 727 O O . PRO B 1 41 ? 48.201 10.673 43.962 1.00 45.59 41 PRO B O 1
ATOM 731 N N . ASP B 1 42 ? 48.920 8.897 45.130 1.00 44.98 42 ASP B N 1
ATOM 732 C CA . ASP B 1 42 ? 49.311 8.183 43.927 1.00 46.69 42 ASP B CA 1
ATOM 733 C C . ASP B 1 42 ? 48.427 6.964 43.669 1.00 46.12 42 ASP B C 1
ATOM 734 O O . ASP B 1 42 ? 48.713 6.164 42.776 1.00 45.92 42 ASP B O 1
ATOM 739 N N . ASP B 1 43 ? 47.353 6.825 44.446 1.00 44.54 43 ASP B N 1
ATOM 740 C CA . ASP B 1 43 ? 46.431 5.712 44.250 1.00 42.17 43 ASP B CA 1
ATOM 741 C C . ASP B 1 43 ? 45.786 5.874 42.871 1.00 41.57 43 ASP B C 1
ATOM 742 O O . ASP B 1 43 ? 45.676 6.985 42.350 1.00 40.26 43 ASP B O 1
ATOM 747 N N . THR B 1 44 ? 45.371 4.771 42.264 1.00 41.17 44 THR B N 1
ATOM 748 C CA . THR B 1 44 ? 44.740 4.866 40.957 1.00 41.10 44 THR B CA 1
ATOM 749 C C . THR B 1 44 ? 43.289 4.421 41.038 1.00 39.34 44 THR B C 1
ATOM 750 O O . THR B 1 44 ? 42.977 3.316 41.495 1.00 40.95 44 THR B O 1
ATOM 754 N N . PHE B 1 45 ? 42.399 5.294 40.599 1.00 36.05 45 PHE B N 1
ATOM 755 C CA . PHE B 1 45 ? 40.982 4.992 40.614 1.00 34.57 45 PHE B CA 1
ATOM 756 C C . PHE B 1 45 ? 40.406 5.061 39.217 1.00 33.59 45 PHE B C 1
ATOM 757 O O . PHE B 1 45 ? 40.860 5.841 38.385 1.00 36.26 45 PHE B O 1
ATOM 765 N N . ILE B 1 46 ? 39.411 4.228 38.955 1.00 31.13 46 ILE B N 1
ATOM 766 C CA . ILE B 1 46 ? 38.724 4.273 37.680 1.00 30.44 46 ILE B CA 1
ATOM 767 C C . ILE B 1 46 ? 37.340 4.764 38.085 1.00 29.36 46 ILE B C 1
ATOM 768 O O . ILE B 1 46 ? 36.888 4.490 39.199 1.00 28.77 46 ILE B O 1
ATOM 773 N N . LEU B 1 47 ? 36.674 5.491 37.198 1.00 28.39 47 LEU B N 1
ATOM 774 C CA . LEU B 1 47 ? 35.350 6.008 37.498 1.00 27.60 47 LEU B CA 1
ATOM 775 C C . LEU B 1 47 ? 34.253 5.235 36.798 1.00 28.53 47 LEU B C 1
ATOM 776 O O . LEU B 1 47 ? 34.085 5.341 35.584 1.00 28.23 47 LEU B O 1
ATOM 781 N N . ASN B 1 48 ? 33.505 4.452 37.566 1.00 30.35 48 ASN B N 1
ATOM 782 C CA . ASN B 1 48 ? 32.395 3.693 37.010 1.00 32.99 48 ASN B CA 1
ATOM 783 C C . ASN B 1 48 ? 31.092 4.365 37.383 1.00 34.79 48 ASN B C 1
ATOM 784 O O . ASN B 1 48 ? 30.938 4.836 38.502 1.00 36.16 48 ASN B O 1
ATOM 789 N N . MET B 1 49 ? 30.152 4.405 36.450 1.00 38.13 49 MET B N 1
ATOM 790 C CA . MET B 1 49 ? 28.864 5.021 36.722 1.00 42.87 49 MET B CA 1
ATOM 791 C C . MET B 1 49 ? 27.750 3.995 36.775 1.00 44.11 49 MET B C 1
ATOM 792 O O . MET B 1 49 ? 27.786 3.001 36.061 1.00 44.55 49 MET B O 1
ATOM 797 N N . GLU B 1 50 ? 26.764 4.242 37.631 1.00 46.69 50 GLU B N 1
ATOM 798 C CA . GLU B 1 50 ? 25.632 3.337 37.786 1.00 49.39 50 GLU B CA 1
ATOM 799 C C . GLU B 1 50 ? 24.378 4.146 38.102 1.00 51.38 50 GLU B C 1
ATOM 800 O O . GLU B 1 50 ? 24.454 5.313 38.508 1.00 51.04 50 GLU B O 1
ATOM 806 N N . GLN B 1 51 ? 23.224 3.523 37.902 1.00 54.36 51 GLN B N 1
ATOM 807 C CA . GLN B 1 51 ? 21.943 4.165 38.169 1.00 57.25 51 GLN B CA 1
ATOM 808 C C . GLN B 1 51 ? 21.280 3.442 39.342 1.00 58.59 51 GLN B C 1
ATOM 809 O O . GLN B 1 51 ? 21.328 2.217 39.419 1.00 59.39 51 GLN B O 1
ATOM 815 N N . LYS B 1 52 ? 20.674 4.195 40.257 1.00 59.63 52 LYS B N 1
ATOM 816 C CA . LYS B 1 52 ? 20.004 3.591 41.410 1.00 59.50 52 LYS B CA 1
ATOM 817 C C . LYS B 1 52 ? 18.968 4.497 42.062 1.00 58.33 52 LYS B C 1
ATOM 818 O O . LYS B 1 52 ? 19.134 5.714 42.123 1.00 58.02 52 LYS B O 1
ATOM 824 N N . ASP B 1 53 ? 17.901 3.885 42.564 1.00 57.64 53 ASP B N 1
ATOM 825 C CA . ASP B 1 53 ? 16.836 4.632 43.205 1.00 55.51 53 ASP B CA 1
ATOM 826 C C . ASP B 1 53 ? 16.520 5.825 42.326 1.00 53.36 53 ASP B C 1
ATOM 827 O O . ASP B 1 53 ? 16.255 6.929 42.806 1.00 53.30 53 ASP B O 1
ATOM 832 N N . GLY B 1 54 ? 16.580 5.583 41.022 1.00 49.46 54 GLY B N 1
ATOM 833 C CA . GLY B 1 54 ? 16.280 6.615 40.060 1.00 48.09 54 GLY B CA 1
ATOM 834 C C . GLY B 1 54 ? 17.335 7.681 39.894 1.00 47.92 54 GLY B C 1
ATOM 835 O O . GLY B 1 54 ? 17.060 8.725 39.309 1.00 47.81 54 GLY B O 1
ATOM 836 N N . ASP B 1 55 ? 18.541 7.449 40.399 1.00 47.42 55 ASP B N 1
ATOM 837 C CA . ASP B 1 55 ? 19.575 8.457 40.241 1.00 46.21 55 ASP B CA 1
ATOM 838 C C . ASP B 1 55 ? 20.979 7.880 40.069 1.00 44.34 55 ASP B C 1
ATOM 839 O O . ASP B 1 55 ? 21.216 6.689 40.286 1.00 43.36 55 ASP B O 1
ATOM 844 N N . ILE B 1 56 ? 21.907 8.747 39.681 1.00 39.87 56 ILE B N 1
ATOM 845 C CA . ILE B 1 56 ? 23.280 8.357 39.418 1.00 37.62 56 ILE B CA 1
ATOM 846 C C . ILE B 1 56 ? 24.151 7.973 40.605 1.00 36.28 56 ILE B C 1
ATOM 847 O O . ILE B 1 56 ? 23.876 8.331 41.753 1.00 36.00 56 ILE B O 1
ATOM 852 N N . VAL B 1 57 ? 25.218 7.241 40.290 1.00 33.46 57 VAL B N 1
ATOM 853 C CA . VAL B 1 57 ? 26.211 6.817 41.268 1.00 32.00 57 VAL B CA 1
ATOM 854 C C . VAL B 1 57 ? 27.589 6.886 40.610 1.00 31.52 57 VAL B C 1
ATOM 855 O O . VAL B 1 57 ? 27.795 6.380 39.504 1.00 30.85 57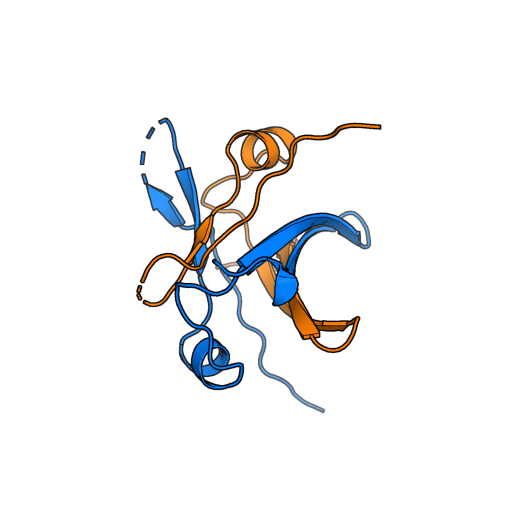 VAL B O 1
ATOM 859 N N . LEU B 1 58 ? 28.521 7.531 41.292 1.00 30.20 58 LEU B N 1
ATOM 860 C CA . LEU B 1 58 ? 29.872 7.662 40.793 1.00 29.51 58 LEU B CA 1
ATOM 861 C C . LEU B 1 58 ? 30.710 6.773 41.678 1.00 30.57 58 LEU B C 1
ATOM 862 O O . LEU B 1 58 ? 30.996 7.123 42.826 1.00 31.96 58 LEU B O 1
ATOM 867 N N . SER B 1 59 ? 31.071 5.606 41.153 1.00 30.52 59 SER B N 1
ATOM 868 C CA . SER B 1 59 ? 31.882 4.646 41.896 1.00 30.09 59 SER B CA 1
ATOM 869 C C . SER B 1 59 ? 33.334 4.786 41.509 1.00 30.13 59 SER B C 1
ATOM 870 O O . SER B 1 59 ? 33.689 4.553 40.358 1.00 29.73 59 SER B O 1
ATOM 873 N N . TYR B 1 60 ? 34.170 5.164 42.467 1.00 30.62 60 TYR B N 1
ATOM 874 C CA . TYR B 1 60 ? 35.587 5.308 42.195 1.00 32.73 60 TYR B CA 1
ATOM 875 C C . TYR B 1 60 ? 36.323 4.114 42.770 1.00 34.11 60 TYR B C 1
ATOM 876 O O . TYR B 1 60 ? 36.592 4.061 43.968 1.00 35.97 60 TYR B O 1
ATOM 885 N N . LYS B 1 61 ? 36.646 3.147 41.922 1.00 33.63 61 LYS B N 1
ATOM 886 C CA . LYS B 1 61 ? 37.346 1.974 42.409 1.00 32.44 61 LYS B CA 1
ATOM 887 C C . LYS B 1 61 ? 38.855 2.196 42.394 1.00 32.08 61 LYS B C 1
ATOM 888 O O . LYS B 1 61 ? 39.410 2.714 41.427 1.00 31.07 61 LYS B O 1
ATOM 894 N N . ARG B 1 62 ? 39.516 1.834 43.484 1.00 32.00 62 ARG B N 1
ATOM 895 C CA . ARG B 1 62 ? 40.967 1.978 43.559 1.00 32.33 62 ARG B CA 1
ATOM 896 C C . ARG B 1 62 ? 41.535 0.687 43.006 1.00 32.64 62 ARG B C 1
ATOM 897 O O . ARG B 1 62 ? 41.458 -0.357 43.655 1.00 32.52 62 ARG B O 1
ATOM 905 N N . VAL B 1 63 ? 42.114 0.748 41.816 1.00 33.55 63 VAL B N 1
ATOM 906 C CA . VAL B 1 63 ? 42.634 -0.466 41.201 1.00 37.19 63 VAL B CA 1
ATOM 907 C C . VAL B 1 63 ? 44.127 -0.732 41.317 1.00 39.72 63 VAL B C 1
ATOM 908 O O . VAL B 1 63 ? 44.921 0.146 41.662 1.00 40.70 63 VAL B O 1
ATOM 912 N N . LYS B 1 64 ? 44.499 -1.968 41.021 1.00 41.79 64 LYS B N 1
ATOM 913 C CA . LYS B 1 64 ? 45.884 -2.381 41.114 1.00 44.77 64 LYS B CA 1
ATOM 914 C C . LYS B 1 64 ? 46.597 -2.487 39.766 1.00 45.81 64 LYS B C 1
ATOM 915 O O . LYS B 1 64 ? 47.614 -1.835 39.548 1.00 46.08 64 LYS B O 1
ATOM 921 N N . GLU B 1 65 ? 46.048 -3.296 38.864 1.00 46.38 65 GLU B N 1
ATOM 922 C CA . GLU B 1 65 ? 46.645 -3.519 37.549 1.00 47.27 65 GLU B CA 1
ATOM 923 C C . GLU B 1 65 ? 46.570 -2.361 36.552 1.00 48.81 65 GLU B C 1
ATOM 924 O O . GLU B 1 65 ? 46.383 -2.592 35.357 1.00 50.32 65 GLU B O 1
ATOM 930 N N . LEU B 1 66 ? 46.721 -1.127 37.030 1.00 49.33 66 LEU B N 1
ATOM 931 C CA . LEU B 1 66 ? 46.693 0.0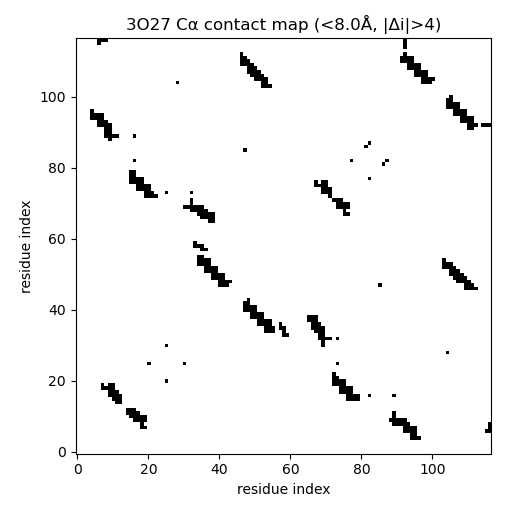51 36.160 1.00 50.80 66 LEU B CA 1
ATOM 932 C C . LEU B 1 66 ? 47.516 1.194 36.720 1.00 53.60 66 LEU B C 1
ATOM 933 O O . LEU B 1 66 ? 47.797 1.241 37.912 1.00 55.04 66 LEU B O 1
ATOM 938 N N . LYS B 1 67 ? 47.877 2.137 35.858 1.00 56.69 67 LYS B N 1
ATOM 939 C CA . LYS B 1 67 ? 48.695 3.262 36.286 1.00 58.77 67 LYS B CA 1
ATOM 940 C C . LYS B 1 67 ? 48.366 4.603 35.623 1.00 61.22 67 LYS B C 1
ATOM 941 O O . LYS B 1 67 ? 47.883 4.653 34.493 1.00 61.96 67 LYS B O 1
ATOM 947 N N . ILE B 1 68 ? 48.651 5.681 36.351 1.00 64.15 68 ILE B N 1
ATOM 948 C CA . ILE B 1 68 ? 48.421 7.065 35.926 1.00 66.49 68 ILE B CA 1
ATOM 949 C C . ILE B 1 68 ? 47.099 7.564 36.462 1.00 68.06 68 ILE B C 1
ATOM 950 O O . ILE B 1 68 ? 47.122 8.467 37.313 1.00 68.50 68 ILE B O 1
#

B-factor: mean 43.25, std 11.31, range [17.3, 80.39]

Foldseek 3Di:
DDDDDDDDDWDKDVIDTHDDDDPVNCVVVVPDPQWDWDWDWD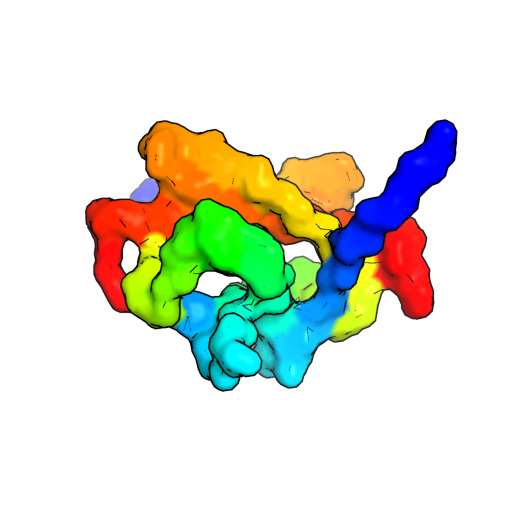DDPNRIDIDTDTDPVPGD/DDDDDDDWDFDPVTDTDDDPVNCVVVVPDPFFQWDWDWDADPRGIDTDTDGDDPDGD

InterPro domains:
  IPR007159 SpoVT-AbrB domain [PF04014] (29-61)

Radius of gyration: 14.07 Å; Cα contacts (8 Å, |Δi|>4): 228; chains: 2; bounding box: 33×32×45 Å

CATH classification: 2.10.260.10

Nearest PDB structures (foldseek):
  3o27-assembly1_A  TM=1.017E+00  e=1.335E-09  Saccharolobus islandicus
  3o27-assembly1_B  TM=8.909E-01  e=1.533E-06  Saccharolobus islandicus
  7xi6-assembly1_B  TM=9.509E-01  e=4.356E-04  Saccharolobus solfataricus
  7xi6-assembly1_A  TM=9.581E-01  e=7.713E-04  Saccharolobus solfataricus
  3o27-assembly1_B  TM=1.018E+00  e=6.651E-09  Saccharolobus islandicus